Protein AF-A0A9E4C4T4-F1 (afdb_monomer)

Foldseek 3Di:
DVVVVVVVVVVVVVVVVVVVVVVVVVVVVVVVVVVVCVVPPQPPQPQDPDFADQQAWEWEQAQVGIATDRGLPDGPGHDDVPRLVVVLLVCLVVLPYAYEYHYPYDDPVVSSVSLVVSCVNQQAHPVRDGRDRGYHYHYD

Secondary structure (DSSP, 8-state):
-HHHHHHHHHHHHHHHHHHHHHHHHHHHHHHHHHHHHHHHS---------PPPTTSEEEEEETTEEEEESSSSS-SEEPPTTHHHHHHHHHTT-TT--EEEEESSS-HHHHHHHHHHHHHHHT--TTSS-----EEEEE-

Radius of gyration: 26.35 Å; Cα contacts (8 Å, |Δi|>4): 176; chains: 1; bounding box: 67×35×73 Å

Sequence (140 aa):
MRSRFLQRAATQAEEHDVSKELFLGIMMLMLTLGIMILNVAQPVWRVHHHDPRSADLVLIYTAKGPGLSSDGKSVERLLRPGEFERLTTGLIAQPDRNLHLFLRGGSRDYMVRHAAYADSLLSTAPTGKKVRPAVFVHMW

Nearest PDB structures (foldseek):
  7vsk-assembly1_A  TM=2.792E-01  e=2.297E+00  Escherichia coli BL21(DE3)
  7vtd-assembly2_C  TM=3.089E-01  e=3.868E+00  Escherichia coli

Structure (mmCIF, N/CA/C/O backbone):
data_AF-A0A9E4C4T4-F1
#
_entry.id   AF-A0A9E4C4T4-F1
#
loop_
_atom_site.group_PDB
_atom_site.id
_atom_site.type_symbol
_atom_site.label_atom_id
_atom_site.label_alt_id
_atom_site.label_comp_id
_atom_site.label_asym_id
_atom_site.label_entity_id
_atom_site.label_seq_id
_atom_site.pdbx_PDB_ins_code
_atom_site.Cartn_x
_atom_site.Cartn_y
_atom_site.Cartn_z
_atom_site.occupancy
_atom_site.B_iso_or_equiv
_atom_site.auth_seq_id
_atom_site.auth_comp_id
_atom_site.auth_asym_id
_atom_site.auth_atom_id
_atom_site.pdbx_PDB_model_num
ATOM 1 N N . MET A 1 1 ? 49.656 8.240 -54.969 1.00 53.69 1 MET A N 1
ATOM 2 C CA . MET A 1 1 ? 48.670 7.259 -54.447 1.00 53.69 1 MET A CA 1
ATOM 3 C C . MET A 1 1 ? 48.636 7.173 -52.916 1.00 53.69 1 MET A C 1
ATOM 5 O O . MET A 1 1 ? 47.552 7.031 -52.368 1.00 53.69 1 MET A O 1
ATOM 9 N N . ARG A 1 2 ? 49.777 7.317 -52.220 1.00 55.84 2 ARG A N 1
ATOM 10 C CA . ARG A 1 2 ? 49.898 7.199 -50.750 1.00 55.84 2 ARG A CA 1
ATOM 11 C C . ARG A 1 2 ? 49.154 8.282 -49.938 1.00 55.84 2 ARG A C 1
ATOM 13 O O . ARG A 1 2 ? 48.653 7.980 -48.865 1.00 55.84 2 ARG A O 1
ATOM 20 N N . SER A 1 3 ? 49.006 9.504 -50.465 1.00 63.94 3 SER A N 1
ATOM 21 C CA . SER A 1 3 ? 48.318 10.610 -49.767 1.00 63.94 3 SER A CA 1
ATOM 22 C C . SER A 1 3 ? 46.795 10.446 -49.680 1.00 63.94 3 SER A C 1
ATOM 24 O O . SER A 1 3 ? 46.214 10.718 -48.638 1.00 63.94 3 SER A O 1
ATOM 26 N N . ARG A 1 4 ? 46.140 9.932 -50.734 1.00 61.56 4 ARG A N 1
ATOM 27 C CA . ARG A 1 4 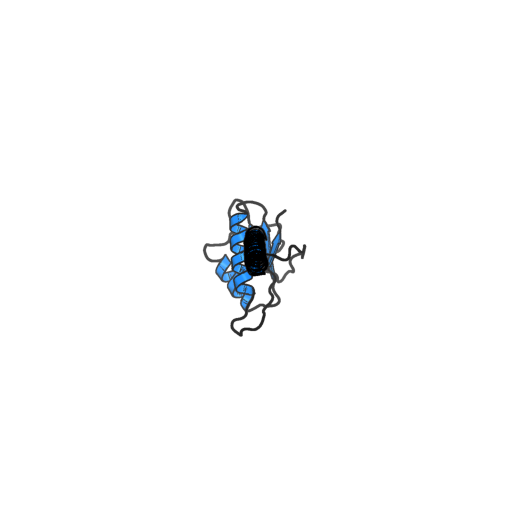? 44.677 9.723 -50.747 1.00 61.56 4 ARG A CA 1
ATOM 28 C C . ARG A 1 4 ? 44.219 8.610 -49.799 1.00 61.56 4 ARG A C 1
ATOM 30 O O . ARG A 1 4 ? 43.128 8.696 -49.251 1.00 61.56 4 ARG A O 1
ATOM 37 N N . PHE A 1 5 ? 45.042 7.577 -49.606 1.00 63.25 5 PHE A N 1
ATOM 38 C CA . PHE A 1 5 ? 44.753 6.495 -48.658 1.00 63.25 5 PHE A CA 1
ATOM 39 C C . PHE A 1 5 ? 44.848 6.965 -47.204 1.00 63.25 5 PHE A C 1
ATOM 41 O O . PHE A 1 5 ? 43.968 6.649 -46.412 1.00 63.25 5 PHE A O 1
ATOM 48 N N . LEU A 1 6 ? 45.869 7.763 -46.873 1.00 65.19 6 LEU A N 1
ATOM 49 C CA . LEU A 1 6 ? 46.024 8.341 -45.534 1.00 65.19 6 LEU A CA 1
ATOM 50 C C . LEU A 1 6 ? 44.897 9.325 -45.202 1.00 65.19 6 LEU A C 1
ATOM 52 O O . LEU A 1 6 ? 44.392 9.320 -44.087 1.00 65.19 6 LEU A O 1
ATOM 56 N N . GLN A 1 7 ? 44.455 10.110 -46.186 1.00 67.50 7 GLN A N 1
ATOM 57 C CA . GLN A 1 7 ? 43.346 11.042 -46.007 1.00 67.50 7 GLN A CA 1
ATOM 58 C C . GLN A 1 7 ? 42.019 10.307 -45.766 1.00 67.50 7 GLN A C 1
ATOM 60 O O . GLN A 1 7 ? 41.313 10.644 -44.828 1.00 67.50 7 GLN A O 1
ATOM 65 N N . ARG A 1 8 ? 41.727 9.240 -46.528 1.00 66.50 8 ARG A N 1
ATOM 66 C CA . ARG A 1 8 ? 40.549 8.386 -46.284 1.00 66.50 8 ARG A CA 1
ATOM 67 C C . ARG A 1 8 ? 40.564 7.724 -44.908 1.00 66.50 8 ARG A C 1
ATOM 69 O O . ARG A 1 8 ? 39.528 7.690 -44.260 1.00 66.50 8 ARG A O 1
ATOM 76 N N . ALA A 1 9 ? 41.714 7.214 -44.469 1.00 63.50 9 ALA A N 1
ATOM 77 C CA . ALA A 1 9 ? 41.837 6.587 -43.156 1.00 63.50 9 ALA A CA 1
ATOM 78 C C . ALA A 1 9 ? 41.599 7.588 -42.011 1.00 63.50 9 ALA A C 1
ATOM 80 O O . ALA A 1 9 ? 40.961 7.235 -41.025 1.00 63.50 9 ALA A O 1
ATOM 81 N N . ALA A 1 10 ? 42.059 8.836 -42.162 1.00 64.44 10 ALA A N 1
ATOM 82 C CA . ALA A 1 10 ? 41.817 9.897 -41.187 1.00 64.44 10 ALA A CA 1
ATOM 83 C C . ALA A 1 10 ? 40.329 10.282 -41.112 1.00 64.44 10 ALA A C 1
ATOM 85 O O . ALA A 1 10 ? 39.767 10.296 -40.024 1.00 64.44 10 ALA A O 1
ATOM 86 N N . THR A 1 11 ? 39.669 10.496 -42.257 1.00 65.69 11 THR A N 1
ATOM 87 C CA . THR A 1 11 ? 38.235 10.840 -42.294 1.00 65.69 11 THR A CA 1
ATOM 88 C C . THR A 1 11 ? 37.362 9.715 -41.732 1.00 65.69 11 THR A C 1
ATOM 90 O O . THR A 1 11 ? 36.410 9.967 -41.006 1.00 65.69 11 THR A O 1
ATOM 93 N N . GLN A 1 12 ? 37.716 8.459 -42.014 1.00 62.19 12 GLN A N 1
ATOM 94 C CA . GLN A 1 12 ? 36.975 7.295 -41.529 1.00 62.19 12 GLN A CA 1
ATOM 95 C C . GLN A 1 12 ? 37.172 7.053 -40.020 1.00 62.19 12 GLN A C 1
ATOM 97 O O . GLN A 1 12 ? 36.266 6.557 -39.355 1.00 62.19 12 GLN A O 1
ATOM 102 N N . ALA A 1 13 ? 38.338 7.407 -39.467 1.00 63.41 13 ALA A N 1
ATOM 103 C CA . ALA A 1 13 ? 38.569 7.388 -38.023 1.00 63.41 13 ALA A CA 1
ATOM 104 C C . ALA A 1 13 ? 37.753 8.480 -37.311 1.00 63.41 13 ALA A C 1
ATOM 106 O O . ALA A 1 13 ? 37.113 8.200 -36.301 1.00 63.41 13 ALA A O 1
ATOM 107 N N . GLU A 1 14 ? 37.711 9.684 -37.885 1.00 66.50 14 GLU A N 1
ATOM 108 C CA . GLU A 1 14 ? 36.957 10.827 -37.361 1.00 66.50 14 GLU A CA 1
ATOM 109 C C . GLU A 1 14 ? 35.438 10.562 -37.372 1.00 66.50 14 GLU A C 1
ATOM 111 O O . GLU A 1 14 ? 34.771 10.737 -36.355 1.00 66.50 14 GLU A O 1
ATOM 116 N N . GLU A 1 15 ? 34.891 10.014 -38.465 1.00 67.25 15 GLU A N 1
ATOM 117 C CA . GLU A 1 15 ? 33.483 9.582 -38.533 1.00 67.25 15 GLU A CA 1
ATOM 118 C C . GLU A 1 15 ? 33.142 8.490 -37.504 1.00 67.25 15 GLU A C 1
ATOM 120 O O . GLU A 1 15 ? 32.044 8.477 -36.932 1.00 67.25 15 GLU A O 1
ATOM 125 N N . HIS A 1 16 ? 34.069 7.561 -37.253 1.00 68.62 16 HIS A N 1
ATOM 126 C CA . HIS A 1 16 ? 33.854 6.478 -36.297 1.00 68.62 16 HIS A CA 1
ATOM 127 C C . HIS A 1 16 ? 33.866 6.982 -34.849 1.00 68.62 16 HIS A C 1
ATOM 129 O O . HIS A 1 16 ? 33.073 6.500 -34.040 1.00 68.62 16 HIS A O 1
ATOM 135 N N . ASP A 1 17 ? 34.707 7.962 -34.519 1.00 70.19 17 ASP A N 1
ATOM 136 C CA . ASP A 1 17 ? 34.734 8.562 -33.184 1.00 70.19 17 ASP A CA 1
ATOM 137 C C . ASP A 1 17 ? 33.503 9.449 -32.932 1.00 70.19 17 ASP A C 1
ATOM 139 O O . ASP A 1 17 ? 32.861 9.290 -31.892 1.00 70.19 17 ASP A O 1
ATOM 143 N N . VAL A 1 18 ? 33.051 10.231 -33.922 1.00 73.56 18 VAL A N 1
ATOM 144 C CA . VAL A 1 18 ? 31.7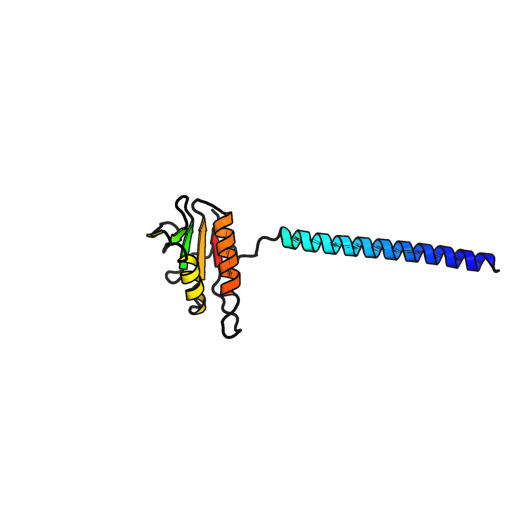73 10.972 -33.842 1.00 73.56 18 VAL A CA 1
ATOM 145 C C . VAL A 1 18 ? 30.589 10.021 -33.623 1.00 73.56 18 VAL A C 1
ATOM 147 O O . VAL A 1 18 ? 29.708 10.283 -32.802 1.00 73.56 18 VAL A O 1
ATOM 150 N N . SER A 1 19 ? 30.574 8.879 -34.317 1.00 79.00 19 SER A N 1
ATOM 151 C CA . SER A 1 19 ? 29.514 7.875 -34.160 1.00 79.00 19 SER A CA 1
ATOM 152 C C . SER A 1 19 ? 29.502 7.252 -32.759 1.00 79.00 19 SER A C 1
ATOM 154 O O . SER A 1 19 ? 28.425 7.033 -32.202 1.00 79.00 19 SER A O 1
ATOM 156 N N . LYS A 1 20 ? 30.672 6.991 -32.158 1.00 82.56 20 LYS A N 1
ATOM 157 C CA . LYS A 1 20 ? 30.779 6.464 -30.784 1.00 82.56 20 LYS A CA 1
ATOM 158 C C . LYS A 1 20 ? 30.333 7.483 -29.743 1.00 82.56 20 LYS A C 1
ATOM 160 O O . LYS A 1 20 ? 29.625 7.109 -28.811 1.00 82.56 20 LYS A O 1
ATOM 165 N N . GLU A 1 21 ? 30.722 8.747 -29.898 1.00 86.69 21 GLU A N 1
ATOM 166 C CA . GLU A 1 21 ? 30.316 9.824 -28.990 1.00 86.69 21 GLU A CA 1
ATOM 167 C C . GLU A 1 21 ? 28.803 10.047 -29.030 1.00 86.69 21 GLU A C 1
ATOM 169 O O . GLU A 1 21 ? 28.163 10.146 -27.981 1.00 86.69 21 GLU A O 1
ATOM 174 N N . LEU A 1 22 ? 28.203 10.020 -30.225 1.00 85.75 22 LEU A N 1
ATOM 175 C CA . LEU A 1 22 ? 26.753 10.103 -30.382 1.00 85.75 22 LEU A CA 1
ATOM 176 C C . LEU A 1 22 ? 26.044 8.905 -29.732 1.00 85.75 22 LEU A C 1
ATOM 178 O O . LEU A 1 22 ? 25.049 9.084 -29.027 1.00 85.75 22 LEU A O 1
ATOM 182 N N . PHE A 1 23 ? 26.563 7.689 -29.924 1.00 88.62 23 PHE A N 1
ATOM 183 C CA . PHE A 1 23 ? 25.981 6.481 -29.335 1.00 88.62 23 PHE A CA 1
ATOM 184 C C . PHE A 1 23 ? 26.064 6.498 -27.805 1.00 88.62 23 PHE A C 1
ATOM 186 O O . PHE A 1 23 ? 25.082 6.195 -27.127 1.00 88.62 23 PHE A O 1
ATOM 193 N N . LEU A 1 24 ? 27.207 6.917 -27.254 1.00 89.81 24 LEU A N 1
ATOM 194 C CA . LEU A 1 24 ? 27.393 7.087 -25.816 1.00 89.81 24 LEU A CA 1
ATOM 195 C C . LEU A 1 24 ? 26.448 8.160 -25.260 1.00 89.81 24 LEU A C 1
ATOM 197 O O . LEU A 1 24 ? 25.808 7.932 -24.235 1.00 89.81 24 LEU A O 1
ATOM 201 N N . GLY A 1 25 ? 26.299 9.288 -25.960 1.00 90.31 25 GLY A N 1
ATOM 202 C CA . GLY A 1 25 ? 25.367 10.352 -25.593 1.00 90.31 25 GLY A CA 1
ATOM 203 C C . GLY A 1 25 ? 23.916 9.870 -25.537 1.00 90.31 25 GLY A C 1
ATOM 204 O O . GLY A 1 25 ? 23.215 10.144 -24.562 1.00 90.31 25 GLY A O 1
ATOM 205 N N . ILE A 1 26 ? 23.479 9.084 -26.528 1.00 93.44 26 ILE A N 1
ATOM 206 C CA . ILE A 1 26 ? 22.141 8.471 -26.550 1.00 93.44 26 ILE A CA 1
ATOM 207 C C . ILE A 1 26 ? 21.985 7.462 -25.406 1.00 93.44 26 ILE A C 1
ATOM 209 O O . ILE A 1 26 ? 20.978 7.498 -24.699 1.00 93.44 26 ILE A O 1
ATOM 213 N N . MET A 1 27 ? 22.977 6.596 -25.175 1.00 92.88 27 MET A N 1
ATOM 214 C CA . MET A 1 27 ? 22.947 5.632 -24.069 1.00 92.88 27 MET A CA 1
ATOM 215 C C . MET A 1 27 ? 22.840 6.324 -22.709 1.00 92.88 27 MET A C 1
ATOM 217 O O . MET A 1 27 ? 22.033 5.912 -21.875 1.00 92.88 27 MET A O 1
ATOM 221 N N . MET A 1 28 ? 23.613 7.392 -22.494 1.00 94.75 28 MET A N 1
ATOM 222 C CA . MET A 1 28 ? 23.528 8.195 -21.279 1.00 94.75 28 MET A CA 1
ATOM 223 C C . MET A 1 28 ? 22.138 8.811 -21.145 1.00 94.75 28 MET A C 1
ATOM 225 O O . MET A 1 28 ? 21.510 8.620 -20.113 1.00 94.75 28 MET A O 1
ATOM 229 N N . LEU A 1 29 ? 21.606 9.450 -22.192 1.00 94.06 29 LEU A N 1
ATOM 230 C CA . LEU A 1 29 ? 20.254 10.023 -22.195 1.00 94.06 29 LEU A CA 1
ATOM 231 C C . LEU A 1 29 ? 19.171 8.998 -21.838 1.00 94.06 29 LEU A C 1
ATOM 233 O O . LEU A 1 29 ? 18.311 9.290 -21.008 1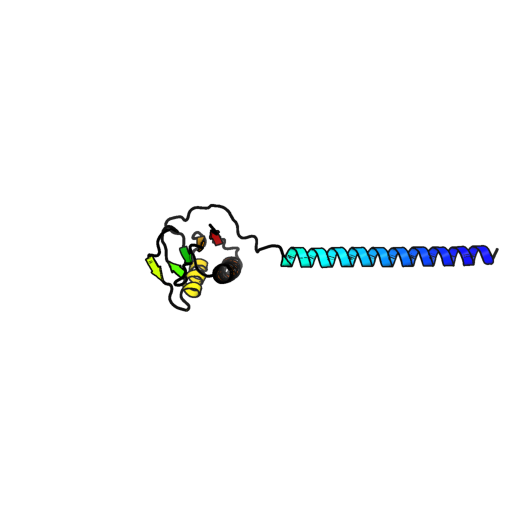.00 94.06 29 LEU A O 1
ATOM 237 N N . MET A 1 30 ? 19.220 7.796 -22.420 1.00 93.75 30 MET A N 1
ATOM 238 C CA . MET A 1 30 ? 18.265 6.727 -22.111 1.00 93.75 30 MET A CA 1
ATOM 239 C C . MET A 1 30 ? 18.387 6.251 -20.661 1.00 93.75 30 MET A C 1
ATOM 241 O O . MET A 1 30 ? 17.366 6.022 -20.012 1.00 93.75 30 MET A O 1
ATOM 245 N N . LEU A 1 31 ? 19.609 6.140 -20.131 1.00 91.88 31 LEU A N 1
ATOM 246 C CA . LEU A 1 31 ? 19.838 5.767 -18.736 1.00 91.88 31 LEU A CA 1
ATOM 247 C C . LEU A 1 31 ? 19.294 6.834 -17.776 1.00 91.88 31 LEU A C 1
ATOM 249 O O . LEU A 1 31 ? 18.565 6.499 -16.842 1.00 91.88 31 LEU A O 1
ATOM 253 N N . THR A 1 32 ? 19.591 8.114 -18.019 1.00 88.44 32 THR A N 1
ATOM 254 C CA . THR A 1 32 ? 19.096 9.217 -17.183 1.00 88.44 32 THR A CA 1
ATOM 255 C C . THR A 1 32 ? 17.577 9.313 -17.244 1.00 88.44 32 THR A C 1
ATOM 257 O O . THR A 1 32 ? 16.937 9.498 -16.211 1.00 88.44 32 THR A O 1
ATOM 260 N N . LEU A 1 33 ? 16.985 9.129 -18.430 1.00 90.00 33 LEU A N 1
ATOM 261 C CA . LEU A 1 33 ? 15.535 9.095 -18.604 1.00 90.00 33 LEU A CA 1
ATOM 262 C C . LEU A 1 33 ? 14.912 7.916 -17.848 1.00 90.00 33 LEU A C 1
ATOM 264 O O . LEU A 1 33 ? 13.910 8.100 -17.165 1.00 90.00 33 LEU A O 1
ATOM 268 N N . GLY A 1 34 ? 15.521 6.730 -17.907 1.00 85.38 34 GLY A N 1
ATOM 269 C CA . GLY A 1 34 ? 15.073 5.558 -17.154 1.00 85.38 34 GLY A CA 1
ATOM 270 C C . GLY A 1 34 ? 15.083 5.801 -15.645 1.00 85.38 34 GLY A C 1
ATOM 271 O O . GLY A 1 34 ? 14.080 5.561 -14.979 1.00 85.38 34 GLY A O 1
ATOM 272 N N . ILE A 1 35 ? 16.173 6.352 -15.105 1.00 83.44 35 ILE A N 1
ATOM 273 C CA . ILE A 1 35 ? 16.279 6.692 -13.677 1.00 83.44 35 ILE A CA 1
ATOM 274 C C . ILE A 1 35 ? 15.274 7.787 -13.298 1.00 83.44 35 ILE A C 1
ATOM 276 O O . ILE A 1 35 ? 14.632 7.696 -12.254 1.00 83.44 35 ILE A O 1
ATOM 280 N N . MET A 1 36 ? 15.091 8.805 -14.144 1.00 78.44 36 MET A N 1
ATOM 281 C CA . MET A 1 36 ? 14.109 9.866 -13.916 1.00 78.44 36 MET A CA 1
ATOM 282 C C . MET A 1 36 ? 12.683 9.309 -13.891 1.00 78.44 36 MET A C 1
ATOM 284 O O . MET A 1 36 ? 11.924 9.640 -12.985 1.00 78.44 36 MET A O 1
ATOM 288 N N . ILE A 1 37 ? 12.332 8.426 -14.830 1.00 78.56 37 ILE A N 1
ATOM 289 C CA . ILE A 1 37 ? 11.037 7.739 -14.843 1.00 78.56 37 ILE A CA 1
ATOM 290 C C . ILE A 1 37 ? 10.878 6.899 -13.580 1.00 78.56 37 ILE A C 1
ATOM 292 O O . ILE A 1 37 ? 9.834 6.986 -12.956 1.00 78.56 37 ILE A O 1
ATOM 296 N N . LEU A 1 38 ? 11.888 6.139 -13.155 1.00 73.12 38 LEU A N 1
ATOM 297 C CA . LEU A 1 38 ? 11.807 5.331 -11.932 1.00 73.12 38 LEU A CA 1
ATOM 298 C C . LEU A 1 38 ? 11.683 6.182 -10.656 1.00 73.12 38 LEU A C 1
ATOM 300 O O . LEU A 1 38 ? 11.002 5.770 -9.723 1.00 73.12 38 LEU A O 1
ATOM 304 N N . ASN A 1 39 ? 12.296 7.368 -10.619 1.00 64.19 39 ASN A N 1
ATOM 305 C CA . ASN A 1 39 ? 12.191 8.300 -9.492 1.00 64.19 39 ASN A CA 1
ATOM 306 C C . ASN A 1 39 ? 10.860 9.071 -9.467 1.00 64.19 39 ASN A C 1
ATOM 308 O O . ASN A 1 39 ? 10.389 9.440 -8.393 1.00 64.19 39 ASN A O 1
ATOM 312 N N . VAL A 1 40 ? 10.269 9.354 -10.633 1.00 62.91 40 VAL A N 1
ATOM 313 C CA . VAL A 1 40 ? 9.014 10.120 -10.763 1.00 62.91 40 VAL A CA 1
ATOM 314 C C . VAL A 1 40 ? 7.787 9.213 -10.783 1.00 62.91 40 VAL A C 1
ATOM 316 O O . VAL A 1 40 ? 6.715 9.626 -10.335 1.00 62.91 40 VAL A O 1
ATOM 319 N N . ALA A 1 41 ? 7.919 7.987 -11.289 1.00 55.16 41 ALA A N 1
ATOM 320 C CA . ALA A 1 41 ? 6.859 6.998 -11.275 1.00 55.16 41 ALA A CA 1
ATOM 321 C C . ALA A 1 41 ? 6.522 6.698 -9.819 1.00 55.16 41 ALA A C 1
ATOM 323 O O . ALA A 1 41 ? 7.228 5.970 -9.122 1.00 55.16 41 ALA A O 1
ATOM 324 N N . GLN A 1 42 ? 5.419 7.281 -9.350 1.00 50.19 42 GLN A N 1
ATOM 325 C CA . GLN A 1 42 ? 4.813 6.835 -8.110 1.00 50.19 42 GLN A CA 1
ATOM 326 C C . GLN A 1 42 ? 4.583 5.324 -8.237 1.00 50.19 42 GLN A C 1
ATOM 328 O O . GLN A 1 42 ? 4.235 4.868 -9.335 1.00 50.19 42 GLN A O 1
ATOM 333 N N . PRO A 1 43 ? 4.795 4.537 -7.165 1.00 53.00 43 PRO A N 1
ATOM 334 C CA . PRO A 1 43 ? 4.450 3.123 -7.190 1.00 53.00 43 PRO A CA 1
ATOM 335 C C . PRO A 1 43 ? 3.040 2.998 -7.764 1.00 53.00 43 PRO A C 1
ATOM 337 O O . PRO A 1 43 ? 2.131 3.707 -7.325 1.00 53.00 43 PRO A O 1
ATOM 340 N N . VAL A 1 44 ? 2.888 2.176 -8.809 1.00 51.25 44 VAL A N 1
ATOM 341 C CA . VAL A 1 44 ? 1.618 1.986 -9.521 1.00 51.25 44 VAL A CA 1
ATOM 342 C C . VAL A 1 44 ? 0.693 1.183 -8.612 1.00 51.25 44 VAL A C 1
ATOM 344 O O . VAL A 1 44 ? 0.395 0.014 -8.848 1.00 51.25 44 VAL A O 1
ATOM 347 N N . TRP A 1 45 ? 0.254 1.798 -7.519 1.00 53.66 45 TRP A N 1
ATOM 348 C CA . TRP A 1 45 ? -0.896 1.323 -6.788 1.00 53.66 45 TRP A CA 1
ATOM 349 C C . TRP A 1 45 ? -2.062 1.421 -7.743 1.00 53.66 45 TRP A C 1
ATOM 351 O O . TRP A 1 45 ? -2.203 2.391 -8.494 1.00 53.66 45 TRP A O 1
ATOM 361 N N . ARG A 1 46 ? -2.892 0.386 -7.753 1.00 53.97 46 ARG A N 1
ATOM 362 C CA . ARG A 1 46 ? -4.120 0.418 -8.526 1.00 53.97 46 ARG A CA 1
ATOM 363 C C . ARG A 1 46 ? -4.995 1.509 -7.921 1.00 53.97 46 ARG A C 1
ATOM 365 O O . ARG A 1 46 ? -5.736 1.249 -6.979 1.00 53.97 46 ARG A O 1
ATOM 372 N N . VAL A 1 47 ? -4.918 2.722 -8.467 1.00 51.28 47 VAL A N 1
ATOM 373 C CA . VAL A 1 47 ? -5.868 3.813 -8.216 1.00 51.28 47 VAL A CA 1
ATOM 374 C C . VAL A 1 47 ? -7.162 3.467 -8.955 1.00 51.28 47 VAL A C 1
ATOM 376 O O . VAL A 1 47 ? -7.631 4.168 -9.844 1.00 51.28 47 VAL A O 1
ATOM 379 N N . HIS A 1 48 ? -7.718 2.301 -8.646 1.00 50.78 48 HIS A N 1
ATOM 380 C CA . HIS A 1 48 ? -9.083 1.969 -8.987 1.00 50.78 48 HIS A CA 1
ATOM 381 C C . HIS A 1 48 ? -9.921 2.363 -7.783 1.00 50.78 48 HIS A C 1
ATOM 383 O O . HIS A 1 48 ? -9.589 2.021 -6.648 1.00 50.78 48 HIS A O 1
ATOM 389 N N . HIS A 1 49 ? -11.001 3.093 -8.042 1.00 55.47 49 HIS A N 1
ATOM 390 C CA . HIS A 1 49 ? -12.045 3.371 -7.065 1.00 55.47 49 HIS A CA 1
ATOM 391 C C . HIS A 1 49 ? -12.798 2.060 -6.798 1.00 55.47 49 HIS A C 1
ATOM 393 O O . HIS A 1 49 ? -13.899 1.847 -7.292 1.00 55.47 49 HIS A O 1
ATOM 399 N N . HIS A 1 50 ? -12.141 1.114 -6.130 1.00 66.44 50 HIS A N 1
ATOM 400 C CA . HIS A 1 50 ? -12.788 -0.081 -5.623 1.00 66.44 50 HIS A CA 1
ATOM 401 C C . HIS A 1 50 ? -13.288 0.262 -4.226 1.00 66.44 50 HIS A C 1
ATOM 403 O O . HIS A 1 50 ? -12.488 0.552 -3.329 1.00 66.44 50 HIS A O 1
ATOM 409 N N . ASP A 1 51 ? -14.604 0.252 -4.051 1.00 78.19 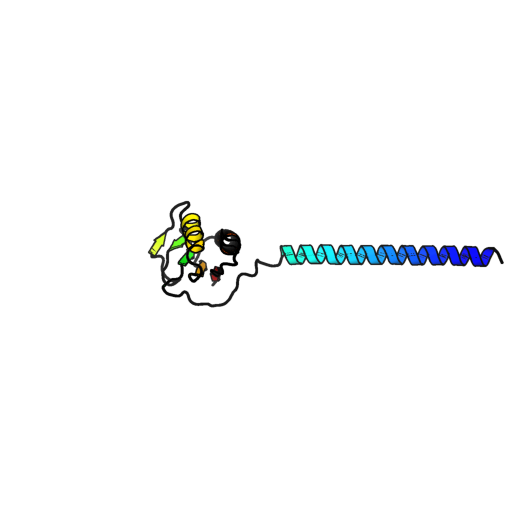51 ASP A N 1
ATOM 410 C CA . ASP A 1 51 ? -15.197 0.401 -2.730 1.00 78.19 51 ASP A CA 1
ATOM 411 C C . ASP A 1 51 ? -14.819 -0.810 -1.864 1.00 78.19 51 ASP A C 1
ATOM 413 O O . ASP A 1 51 ? -14.776 -1.939 -2.369 1.00 78.19 51 ASP A O 1
ATOM 417 N N . PRO A 1 52 ? -14.487 -0.607 -0.581 1.00 82.75 52 PRO A N 1
ATOM 418 C CA . PRO A 1 52 ? -14.137 -1.709 0.302 1.00 82.75 52 PRO A CA 1
ATOM 419 C C . PRO A 1 52 ? -15.318 -2.671 0.460 1.00 82.75 52 PRO A C 1
ATOM 421 O O . PRO A 1 52 ? -16.462 -2.257 0.654 1.00 82.75 52 PRO A O 1
ATOM 424 N N . ARG A 1 53 ? -15.044 -3.975 0.393 1.00 85.62 53 ARG A N 1
ATOM 425 C CA . ARG A 1 53 ? -16.011 -5.014 0.768 1.00 85.62 53 ARG A CA 1
ATOM 426 C C . ARG A 1 53 ? -16.023 -5.168 2.285 1.00 85.62 53 ARG A C 1
ATOM 428 O O . ARG A 1 53 ? -15.044 -4.859 2.952 1.00 85.62 53 ARG A O 1
ATOM 435 N N . SER A 1 54 ? -17.091 -5.743 2.836 1.00 82.19 54 SER A N 1
ATOM 436 C CA . SER A 1 54 ? -17.228 -5.967 4.287 1.00 82.19 54 SER A CA 1
ATOM 437 C C . SER A 1 54 ? -16.106 -6.812 4.904 1.00 82.19 54 SER A C 1
ATOM 439 O O . SER A 1 54 ? -15.838 -6.705 6.097 1.00 82.19 54 SER A O 1
ATOM 441 N N . ALA A 1 55 ? -15.453 -7.657 4.105 1.00 85.38 55 ALA A N 1
ATOM 442 C CA . ALA A 1 55 ? -14.316 -8.453 4.540 1.00 85.38 55 ALA A CA 1
ATOM 443 C C . ALA A 1 55 ? -12.976 -7.712 4.405 1.00 85.38 55 ALA A C 1
ATOM 445 O O . ALA A 1 55 ? -11.996 -8.162 4.986 1.00 85.38 55 ALA A O 1
ATOM 446 N N . ASP A 1 56 ? -12.876 -6.611 3.665 1.00 90.19 56 ASP A N 1
ATOM 447 C CA . ASP A 1 56 ? -11.593 -5.945 3.428 1.00 90.19 56 ASP A CA 1
ATOM 448 C C . ASP A 1 56 ? -11.070 -5.256 4.697 1.00 90.19 56 ASP A C 1
ATOM 450 O O . ASP A 1 56 ? -11.818 -4.902 5.609 1.00 90.19 56 ASP A O 1
ATOM 454 N N . LEU A 1 57 ? -9.750 -5.101 4.791 1.00 92.75 57 LEU A N 1
ATOM 455 C CA . LEU A 1 57 ? -9.145 -4.307 5.852 1.00 92.75 57 LEU A CA 1
ATOM 456 C C . LEU A 1 57 ? -9.141 -2.844 5.416 1.00 92.75 57 LEU A C 1
ATOM 458 O O . LEU A 1 57 ? -8.484 -2.494 4.436 1.00 92.75 57 LEU A O 1
ATOM 462 N N . VAL A 1 58 ? -9.831 -1.984 6.163 1.00 94.56 58 VAL A N 1
ATOM 463 C CA . VAL A 1 58 ? -9.899 -0.552 5.860 1.00 94.56 58 VAL A CA 1
ATOM 464 C C . VAL A 1 58 ? -9.215 0.251 6.957 1.00 94.56 58 VAL A C 1
ATOM 466 O O . VAL A 1 58 ? -9.536 0.136 8.141 1.00 94.56 58 VAL A O 1
ATOM 469 N N . LEU A 1 59 ? -8.256 1.081 6.556 1.00 95.06 59 LEU A N 1
ATOM 470 C CA . LEU A 1 59 ? -7.547 2.002 7.433 1.00 95.06 59 LEU A CA 1
ATOM 471 C C . LEU A 1 59 ? -7.784 3.440 6.975 1.00 95.06 59 LEU A C 1
ATOM 473 O O . LEU A 1 59 ? -7.673 3.749 5.789 1.00 95.06 59 LEU A O 1
ATOM 477 N N . ILE A 1 60 ? -8.059 4.331 7.924 1.00 94.69 60 ILE A N 1
ATOM 478 C CA . ILE A 1 60 ? -8.199 5.769 7.686 1.00 94.69 60 ILE A CA 1
ATOM 479 C C . ILE A 1 60 ? -7.058 6.505 8.383 1.00 94.69 60 ILE A C 1
ATOM 481 O O . ILE A 1 60 ? -6.834 6.340 9.580 1.00 94.69 60 ILE A O 1
ATOM 485 N N . TYR A 1 61 ? -6.373 7.371 7.646 1.00 94.12 61 TYR A N 1
ATOM 486 C CA . TYR A 1 61 ? -5.388 8.309 8.165 1.00 94.12 61 TYR A CA 1
ATOM 487 C C . TYR A 1 61 ? -6.083 9.623 8.491 1.00 94.12 61 TYR A C 1
ATOM 489 O O . TYR A 1 61 ? -6.770 10.207 7.651 1.00 94.12 61 TYR A O 1
ATOM 497 N N . THR A 1 62 ? -5.911 10.068 9.733 1.00 93.25 62 THR A N 1
ATOM 498 C CA . THR A 1 62 ? -6.454 11.328 10.244 1.00 93.25 62 THR A CA 1
ATOM 499 C C . THR A 1 62 ? -5.345 12.175 10.861 1.00 93.25 62 THR A C 1
ATOM 501 O O . THR A 1 62 ? -4.230 11.701 11.080 1.00 93.25 62 THR A O 1
ATOM 504 N N . ALA A 1 63 ? -5.660 13.420 11.230 1.00 91.69 63 ALA A N 1
ATOM 505 C CA . ALA A 1 63 ? -4.732 14.288 11.959 1.00 91.69 63 ALA A CA 1
ATOM 506 C C . ALA A 1 63 ? -4.270 13.706 13.313 1.00 91.69 63 ALA A C 1
ATOM 508 O O . ALA A 1 63 ? -3.195 14.054 13.787 1.00 91.69 63 ALA A O 1
ATOM 509 N N . LYS A 1 64 ? -5.057 12.808 13.927 1.00 91.69 64 LYS A N 1
ATOM 510 C CA . LYS A 1 64 ? -4.707 12.134 15.191 1.00 91.69 64 LYS A CA 1
ATOM 511 C C . LYS A 1 64 ? -3.849 10.878 14.988 1.00 91.69 64 LYS A C 1
ATOM 513 O O . LYS A 1 64 ? -3.384 10.305 15.967 1.00 91.69 64 LYS A O 1
ATOM 518 N N . GLY A 1 65 ? -3.665 10.443 13.742 1.00 91.44 65 GLY A N 1
ATOM 519 C CA . GLY A 1 65 ? -2.986 9.201 13.385 1.00 91.44 65 GLY A CA 1
ATOM 520 C C . GLY A 1 65 ? -3.882 8.225 12.612 1.00 91.44 65 GLY A C 1
ATOM 521 O O . GLY A 1 65 ? -5.035 8.549 12.293 1.00 91.44 65 GLY A O 1
ATOM 522 N N . PRO A 1 66 ? -3.345 7.043 12.269 1.00 94.62 66 PRO A N 1
ATOM 523 C CA . PRO A 1 66 ? -4.078 6.013 11.550 1.00 94.62 66 PRO A CA 1
ATOM 524 C C . PRO A 1 66 ? -5.067 5.286 12.467 1.00 94.62 66 PRO A C 1
ATOM 526 O O . PRO A 1 66 ? -4.798 5.048 13.645 1.00 94.62 66 PRO A O 1
ATOM 529 N N . GLY A 1 67 ? -6.211 4.903 11.915 1.00 95.44 67 GLY A N 1
ATOM 530 C CA . GLY A 1 67 ? -7.256 4.165 12.610 1.00 95.44 67 GLY A CA 1
ATOM 531 C C . GLY A 1 67 ? -7.895 3.102 11.732 1.00 95.44 67 GLY A C 1
ATOM 532 O O . GLY A 1 67 ? -7.798 3.145 10.507 1.00 95.44 67 GLY A O 1
ATOM 533 N N . LEU A 1 68 ? -8.539 2.142 12.384 1.00 95.25 68 LEU A N 1
ATOM 534 C CA . LEU A 1 68 ? -9.361 1.129 11.747 1.00 95.25 68 LEU A CA 1
ATOM 535 C C . LEU A 1 68 ? -10.726 1.717 11.378 1.00 95.25 68 LEU A C 1
ATOM 537 O O . LEU A 1 68 ? -11.266 2.571 12.090 1.00 95.25 68 LEU A O 1
ATOM 541 N N . SER A 1 69 ? -11.268 1.238 10.269 1.00 93.06 69 SER A N 1
ATOM 542 C CA . SER A 1 69 ? -12.588 1.584 9.767 1.00 93.06 69 SER A CA 1
ATOM 543 C C . SER A 1 69 ? -13.218 0.356 9.115 1.00 93.06 69 SER A C 1
ATOM 545 O O . SER A 1 69 ? -12.509 -0.566 8.713 1.00 93.06 69 SER A O 1
ATOM 547 N N . SER A 1 70 ? -14.538 0.358 8.985 1.00 90.12 70 SER A N 1
ATOM 548 C CA . SER A 1 70 ? -15.291 -0.592 8.161 1.00 90.12 70 SER A CA 1
ATOM 549 C C . SER A 1 70 ? -15.720 -0.000 6.817 1.00 90.12 70 SER A C 1
ATOM 551 O O . SER A 1 70 ? -16.022 -0.752 5.894 1.00 90.12 70 SER A O 1
ATOM 553 N N . ASP A 1 71 ? -15.736 1.331 6.679 1.00 86.69 71 ASP A N 1
ATOM 554 C CA . ASP A 1 71 ? -16.387 2.026 5.561 1.00 86.69 71 ASP A CA 1
ATOM 555 C C . ASP A 1 71 ? -15.526 3.097 4.868 1.00 86.69 71 ASP A C 1
ATOM 557 O O . ASP A 1 71 ? -15.941 3.671 3.859 1.00 86.69 71 ASP A O 1
ATOM 561 N N . GLY A 1 72 ? -14.338 3.410 5.394 1.00 85.31 72 GLY A N 1
ATOM 562 C CA . GLY A 1 72 ? -13.468 4.460 4.848 1.00 85.31 72 GLY A CA 1
ATOM 563 C C . GLY A 1 72 ? -13.972 5.891 5.103 1.00 85.31 72 GLY A C 1
ATOM 564 O O . GLY A 1 72 ? -13.431 6.859 4.548 1.00 85.31 72 GLY A O 1
ATOM 565 N N . LYS A 1 73 ? -14.999 6.052 5.948 1.00 86.75 73 LYS A N 1
ATOM 566 C CA . LYS A 1 73 ? -15.590 7.343 6.334 1.00 86.75 73 LYS A CA 1
ATOM 567 C C . LYS A 1 73 ? -15.425 7.625 7.822 1.00 86.75 73 LYS A C 1
ATOM 569 O O . LYS A 1 73 ? -15.086 8.750 8.182 1.00 86.75 73 LYS A O 1
ATOM 574 N N . SER A 1 74 ? -15.642 6.626 8.672 1.00 89.38 74 SER A N 1
ATOM 575 C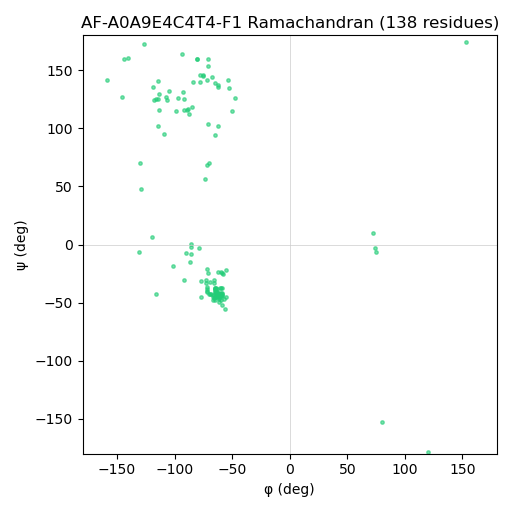 CA . SER A 1 74 ? -15.601 6.771 10.127 1.00 89.38 74 SER A CA 1
ATOM 576 C C . SER A 1 74 ? -14.447 5.985 10.747 1.00 89.38 74 SER A C 1
ATOM 578 O O . SER A 1 74 ? -14.108 4.885 10.308 1.00 89.38 74 SER A O 1
ATOM 580 N N . VAL A 1 75 ? -13.808 6.574 11.761 1.00 93.06 75 VAL A N 1
ATOM 581 C CA . VAL A 1 75 ? -12.776 5.892 12.550 1.00 93.06 75 VAL A CA 1
ATOM 582 C C . VAL A 1 75 ? -13.459 5.166 13.696 1.00 93.06 75 VAL A C 1
ATOM 584 O O . VAL A 1 75 ? -14.022 5.806 14.581 1.00 93.06 75 VAL A O 1
ATOM 587 N N . GLU A 1 76 ? -13.356 3.843 13.708 1.00 93.44 76 GLU A N 1
ATOM 588 C CA . GLU A 1 76 ? -13.839 3.022 14.820 1.00 93.44 76 GLU A CA 1
ATOM 589 C C . GLU A 1 76 ? -12.868 3.097 15.998 1.00 93.44 76 GLU A C 1
ATOM 591 O O . GLU A 1 76 ? -13.261 3.261 17.152 1.00 93.44 76 GLU A O 1
ATOM 596 N N . ARG A 1 77 ? -11.567 2.985 15.703 1.00 94.94 77 ARG A N 1
ATOM 597 C CA . ARG A 1 77 ? -10.509 3.002 16.714 1.00 94.94 77 ARG A CA 1
ATOM 598 C C . ARG A 1 77 ? -9.164 3.385 16.110 1.00 94.94 77 ARG A C 1
ATOM 600 O O . ARG A 1 77 ? -8.809 2.908 15.039 1.00 94.94 77 ARG A O 1
ATOM 607 N N . LEU A 1 78 ? -8.369 4.170 16.835 1.00 95.88 78 LEU A N 1
ATOM 608 C CA . LEU A 1 78 ? -6.977 4.440 16.462 1.00 95.88 78 LEU A CA 1
ATOM 609 C C . LEU A 1 78 ? -6.103 3.182 16.577 1.00 95.88 78 LEU A C 1
ATOM 611 O O . LEU A 1 78 ? -6.277 2.360 17.485 1.00 95.88 78 LEU A O 1
ATOM 615 N N . LEU A 1 79 ? -5.147 3.050 15.660 1.00 95.06 79 LEU A N 1
ATOM 616 C CA . LEU A 1 79 ? -4.156 1.985 15.701 1.00 95.06 79 LEU A CA 1
ATOM 617 C C . LEU A 1 79 ? -3.155 2.233 16.828 1.00 95.06 79 LEU A C 1
ATOM 619 O O . LEU A 1 79 ? -2.726 3.360 17.079 1.00 95.06 79 LEU A O 1
ATOM 623 N N . ARG A 1 80 ? -2.759 1.150 17.494 1.00 94.38 80 ARG A N 1
ATOM 624 C CA . ARG A 1 80 ? -1.630 1.153 18.428 1.00 94.38 80 ARG A CA 1
ATOM 625 C C . ARG A 1 80 ? -0.305 1.049 17.658 1.00 94.38 80 ARG A C 1
ATOM 627 O O . ARG A 1 80 ? -0.298 0.562 16.526 1.00 94.38 80 ARG A O 1
ATOM 634 N N . PRO A 1 81 ? 0.830 1.446 18.259 1.00 91.25 81 PRO A N 1
ATOM 635 C CA . PRO A 1 81 ? 2.144 1.196 17.668 1.00 91.25 81 PRO A CA 1
ATOM 636 C C . PRO A 1 81 ? 2.330 -0.289 17.310 1.00 91.25 81 PRO A C 1
ATOM 638 O O . PRO A 1 81 ? 1.959 -1.158 18.101 1.00 91.25 81 PRO A O 1
ATOM 641 N N . GLY A 1 82 ? 2.860 -0.584 16.119 1.00 91.50 82 GLY A N 1
ATOM 642 C CA . GLY A 1 82 ? 3.066 -1.954 15.622 1.00 91.50 82 GLY A CA 1
ATOM 643 C C . GLY A 1 82 ? 1.796 -2.681 15.150 1.00 91.50 82 GLY A C 1
ATOM 644 O O . GLY A 1 82 ? 1.855 -3.807 14.652 1.00 91.50 82 GLY A O 1
ATOM 645 N N . GLU A 1 83 ? 0.613 -2.086 15.343 1.00 94.50 83 GLU A N 1
ATOM 646 C CA . GLU A 1 83 ? -0.647 -2.736 14.993 1.00 94.50 83 GLU A CA 1
ATOM 647 C C . GLU A 1 83 ? -0.869 -2.787 13.483 1.00 94.50 83 GLU A C 1
ATOM 649 O O . GLU A 1 83 ? -1.435 -3.763 12.991 1.00 94.50 83 GLU A O 1
ATOM 654 N N . PHE A 1 84 ? -0.395 -1.771 12.760 1.00 94.00 84 PHE A N 1
ATOM 655 C CA . PHE A 1 84 ? -0.433 -1.742 11.305 1.00 94.00 84 PHE A CA 1
ATOM 656 C C . PHE A 1 84 ? 0.263 -2.979 10.727 1.00 94.00 84 PHE A C 1
ATOM 658 O O . PHE A 1 84 ? -0.375 -3.767 10.035 1.00 94.00 84 PHE A O 1
ATOM 665 N N . GLU A 1 85 ? 1.519 -3.201 11.111 1.00 92.75 85 GLU A N 1
ATOM 666 C CA . GLU A 1 85 ? 2.374 -4.290 10.646 1.00 92.75 85 GLU A CA 1
ATOM 667 C C . GLU A 1 85 ? 1.746 -5.653 10.942 1.00 92.75 85 GLU A C 1
ATOM 669 O O . GLU A 1 85 ? 1.702 -6.531 10.073 1.00 92.75 85 GLU A O 1
ATOM 674 N N . ARG A 1 86 ? 1.191 -5.815 12.151 1.00 92.25 86 ARG A N 1
ATOM 675 C CA . ARG A 1 86 ? 0.480 -7.031 12.563 1.00 92.25 86 ARG A CA 1
ATOM 676 C C . ARG A 1 86 ? -0.742 -7.303 11.684 1.00 92.25 86 ARG A C 1
ATOM 678 O O . ARG A 1 86 ? -0.937 -8.439 11.254 1.00 92.25 86 ARG A O 1
ATOM 685 N N . LEU A 1 87 ? -1.560 -6.282 11.421 1.00 92.44 87 LEU A N 1
ATOM 686 C CA . LEU A 1 87 ? -2.758 -6.411 10.589 1.00 92.44 87 LEU A CA 1
ATOM 687 C C . LEU A 1 87 ? -2.394 -6.741 9.136 1.00 92.44 87 LEU A C 1
ATOM 689 O O . LEU A 1 87 ? -2.958 -7.677 8.570 1.00 92.44 87 LEU A O 1
ATOM 693 N N . THR A 1 88 ? -1.414 -6.044 8.553 1.00 89.69 88 THR A N 1
ATOM 694 C CA . THR A 1 88 ? -0.944 -6.317 7.186 1.00 89.69 88 THR A CA 1
ATOM 695 C C . THR A 1 88 ? -0.292 -7.687 7.045 1.00 89.69 88 THR A C 1
ATOM 697 O O . THR A 1 88 ? -0.527 -8.367 6.054 1.00 89.69 88 THR A O 1
ATOM 700 N N . THR A 1 89 ? 0.460 -8.152 8.044 1.00 88.75 89 THR A N 1
ATOM 701 C CA . THR A 1 89 ? 1.032 -9.511 8.027 1.00 88.75 89 THR A CA 1
ATOM 702 C C . THR A 1 89 ? -0.068 -10.571 8.078 1.00 88.75 89 THR A C 1
ATOM 704 O O . THR A 1 89 ? 0.005 -11.581 7.382 1.00 88.75 89 THR A O 1
ATOM 707 N N . GLY A 1 90 ? -1.140 -10.321 8.837 1.00 87.25 90 GLY A N 1
ATOM 708 C CA . GLY A 1 90 ? -2.307 -11.203 8.887 1.00 87.25 90 GLY A CA 1
ATOM 709 C C . GLY A 1 90 ? -3.047 -11.349 7.550 1.00 87.25 90 GLY A C 1
ATOM 710 O O . GLY A 1 90 ? -3.707 -12.370 7.338 1.00 87.25 90 GLY A O 1
ATOM 711 N N . LEU A 1 91 ? -2.921 -10.378 6.636 1.00 87.94 91 LEU A N 1
ATOM 712 C CA . LEU A 1 91 ? -3.516 -10.453 5.295 1.00 87.94 91 LEU A CA 1
ATOM 713 C C . LEU A 1 91 ? -2.809 -11.462 4.380 1.00 87.94 91 LEU A C 1
ATOM 715 O O . LEU A 1 91 ? -3.431 -11.962 3.448 1.00 87.94 91 LEU A O 1
ATOM 719 N N . ILE A 1 92 ? -1.557 -11.839 4.662 1.00 83.56 92 ILE A N 1
ATOM 720 C CA . ILE A 1 92 ? -0.824 -12.844 3.869 1.00 83.56 92 ILE A CA 1
ATOM 721 C C . ILE A 1 92 ? -1.570 -14.186 3.853 1.00 83.56 92 ILE A C 1
ATOM 723 O O . ILE A 1 92 ? -1.616 -14.871 2.833 1.00 83.56 92 ILE A O 1
ATOM 727 N N . ALA A 1 93 ? -2.184 -14.551 4.981 1.00 83.50 93 ALA A N 1
ATOM 728 C CA . ALA A 1 93 ? -2.973 -15.773 5.119 1.00 83.50 93 ALA A CA 1
ATOM 729 C C . ALA A 1 93 ? -4.393 -15.655 4.528 1.00 83.50 93 ALA A C 1
ATOM 731 O O . ALA A 1 93 ? -5.146 -16.625 4.559 1.00 83.50 93 ALA A O 1
ATOM 732 N N . GLN A 1 94 ? -4.783 -14.479 4.027 1.00 84.94 94 GLN A N 1
ATOM 733 C CA . GLN A 1 94 ? -6.146 -14.154 3.600 1.00 84.94 94 GLN A CA 1
ATOM 734 C C . GLN A 1 94 ? -6.122 -13.529 2.192 1.00 84.94 94 GLN A C 1
ATOM 736 O O . GLN A 1 94 ? -6.373 -12.333 2.046 1.00 84.94 94 GLN A O 1
ATOM 741 N N . PRO A 1 95 ? -5.816 -14.325 1.147 1.00 77.75 95 PRO A N 1
ATOM 742 C CA . PRO A 1 95 ? -5.542 -13.839 -0.211 1.00 77.75 95 PRO A CA 1
ATOM 743 C C . PRO A 1 95 ? -6.697 -13.066 -0.862 1.00 77.75 95 PRO A C 1
ATOM 745 O O . PRO A 1 95 ? -6.448 -12.268 -1.762 1.00 77.75 95 PRO A O 1
ATOM 748 N N . ASP A 1 96 ? -7.931 -13.306 -0.414 1.00 82.88 96 ASP A N 1
ATOM 749 C CA . ASP A 1 96 ? -9.149 -12.699 -0.959 1.00 82.88 96 ASP A CA 1
ATOM 750 C C . ASP A 1 96 ? -9.531 -11.375 -0.280 1.00 82.88 96 ASP A C 1
ATOM 752 O O . ASP A 1 96 ? -10.470 -10.708 -0.718 1.00 82.88 96 ASP A O 1
ATOM 756 N N . ARG A 1 97 ? -8.831 -10.994 0.797 1.00 87.12 97 ARG A N 1
ATOM 757 C CA . ARG A 1 97 ? -9.071 -9.744 1.525 1.00 87.12 97 ARG A CA 1
ATOM 758 C C . ARG A 1 97 ? -8.103 -8.675 1.054 1.00 87.12 97 ARG A C 1
ATOM 760 O O . ARG A 1 97 ? -6.892 -8.866 1.116 1.00 87.12 97 ARG A O 1
ATOM 767 N N . ASN A 1 98 ? -8.632 -7.532 0.644 1.00 89.25 98 ASN A N 1
ATOM 768 C CA . ASN A 1 98 ? -7.833 -6.399 0.200 1.00 89.25 98 ASN A CA 1
ATOM 769 C C . ASN A 1 98 ? -7.555 -5.425 1.346 1.00 89.25 98 ASN A C 1
ATOM 771 O O . ASN A 1 98 ? -8.212 -5.441 2.389 1.00 89.25 98 ASN A O 1
ATOM 775 N N . LEU A 1 99 ? -6.575 -4.553 1.128 1.00 91.38 99 LEU A N 1
ATOM 776 C CA . LEU A 1 99 ? -6.253 -3.440 2.009 1.00 91.38 99 LEU A CA 1
ATOM 777 C C . LEU A 1 99 ? -6.684 -2.131 1.353 1.00 91.38 99 LEU A C 1
ATOM 779 O O . LEU A 1 99 ? -6.260 -1.827 0.242 1.00 91.38 99 LEU A O 1
ATOM 783 N N . HIS A 1 100 ? -7.462 -1.325 2.066 1.00 93.12 100 HIS A N 1
ATOM 784 C CA . HIS A 1 100 ? -7.852 0.014 1.641 1.00 93.12 100 HIS A CA 1
ATOM 785 C C . HIS A 1 100 ? -7.282 1.046 2.613 1.00 93.12 100 HIS A C 1
ATOM 787 O O . HIS A 1 100 ? -7.519 0.974 3.818 1.00 93.12 100 HIS A O 1
ATOM 793 N N . LEU A 1 101 ? -6.540 2.017 2.088 1.00 93.31 101 LEU A N 1
ATOM 794 C CA . LEU A 1 101 ? -5.949 3.118 2.842 1.00 93.31 101 LEU A CA 1
ATOM 795 C C . LEU A 1 101 ? -6.611 4.427 2.407 1.00 93.31 101 LEU A C 1
ATOM 797 O O . LEU A 1 101 ? -6.472 4.834 1.257 1.00 93.31 101 LEU A O 1
ATOM 801 N N . PHE A 1 102 ? -7.323 5.083 3.318 1.00 92.81 102 PHE A N 1
ATOM 802 C CA . PHE A 1 102 ? -8.001 6.354 3.072 1.00 92.81 102 PHE A CA 1
ATOM 803 C C . PHE A 1 102 ? -7.266 7.502 3.749 1.00 92.81 102 PHE A C 1
ATOM 805 O O . PHE A 1 102 ? -7.092 7.500 4.967 1.00 92.81 102 PHE A O 1
ATOM 812 N N 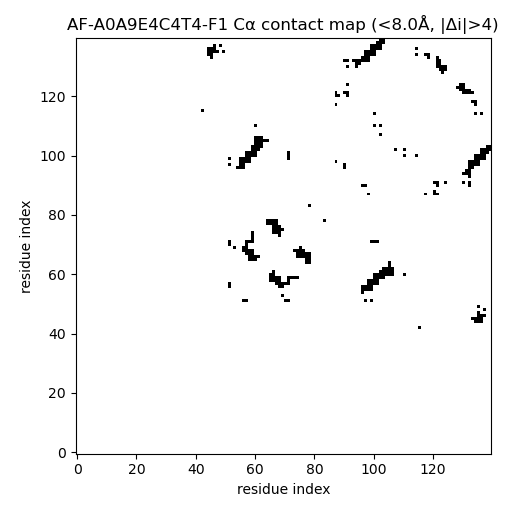. LEU A 1 103 ? -6.891 8.523 2.984 1.00 92.50 103 LEU A N 1
ATOM 813 C CA . LEU A 1 103 ? -6.399 9.779 3.533 1.00 92.50 103 LEU A CA 1
ATOM 814 C C . LEU A 1 103 ? -7.591 10.699 3.812 1.00 92.50 103 LEU A C 1
ATOM 816 O O . LEU A 1 103 ? -8.259 11.145 2.888 1.00 92.50 103 LEU A O 1
ATOM 820 N N . ARG A 1 104 ? -7.867 10.979 5.088 1.00 90.00 104 ARG A N 1
ATOM 821 C CA . ARG A 1 104 ? -8.882 11.958 5.533 1.00 90.00 104 ARG A CA 1
ATOM 822 C C . ARG A 1 104 ? -8.271 13.090 6.369 1.00 90.00 104 ARG A C 1
ATOM 824 O O . ARG A 1 104 ? -8.983 13.898 6.957 1.00 90.00 104 ARG A O 1
ATOM 831 N N . GLY A 1 105 ? -6.946 13.122 6.459 1.00 88.06 105 GLY A N 1
ATOM 832 C CA . GLY A 1 105 ? -6.154 14.084 7.214 1.00 88.06 105 GLY A CA 1
ATOM 833 C C . GLY A 1 105 ? -4.817 13.479 7.642 1.00 88.06 105 GLY A C 1
ATOM 834 O O . GLY A 1 105 ? -4.574 12.286 7.471 1.00 88.06 105 GLY A O 1
ATOM 835 N N . GLY A 1 106 ? -3.945 14.294 8.233 1.00 87.50 106 GLY A N 1
ATOM 836 C CA . GLY A 1 106 ? -2.615 13.846 8.654 1.00 87.50 106 GLY A CA 1
ATOM 837 C C . GLY A 1 106 ? -1.606 13.791 7.501 1.00 87.50 106 GLY A C 1
ATOM 838 O O . GLY A 1 106 ? -1.696 14.561 6.549 1.00 87.50 106 GLY A O 1
ATOM 839 N N . SER A 1 107 ? -0.604 12.914 7.612 1.00 88.25 107 SER A N 1
ATOM 840 C CA . SER A 1 107 ? 0.538 12.882 6.687 1.00 88.25 107 SER A CA 1
ATOM 841 C C . SER A 1 107 ? 0.316 11.927 5.512 1.00 88.25 107 SER A C 1
ATOM 843 O O . SER A 1 107 ? 0.265 10.706 5.689 1.00 88.25 107 SER A O 1
ATOM 845 N N . ARG A 1 108 ? 0.263 12.489 4.296 1.00 89.62 108 ARG A N 1
ATOM 846 C CA . ARG A 1 108 ? 0.269 11.722 3.040 1.00 89.62 108 ARG A CA 1
ATOM 847 C C . ARG A 1 108 ? 1.503 10.827 2.948 1.00 89.62 108 ARG A C 1
ATOM 849 O O . ARG A 1 108 ? 1.362 9.647 2.650 1.00 89.62 108 ARG A O 1
ATOM 856 N N . ASP A 1 109 ? 2.683 11.363 3.247 1.00 89.62 109 ASP A N 1
ATOM 857 C CA . ASP A 1 109 ? 3.946 10.619 3.168 1.00 89.62 109 ASP A CA 1
ATOM 858 C C . ASP A 1 109 ? 3.946 9.399 4.085 1.00 89.62 109 ASP A C 1
ATOM 860 O O . ASP A 1 109 ? 4.450 8.335 3.724 1.00 89.62 109 ASP A O 1
ATOM 864 N N . TYR A 1 110 ? 3.342 9.528 5.265 1.00 90.06 110 TYR A N 1
ATOM 865 C CA . TYR A 1 110 ? 3.227 8.415 6.194 1.00 90.06 110 TYR A CA 1
ATOM 866 C C . TYR A 1 110 ? 2.321 7.303 5.645 1.00 90.06 110 TYR A C 1
ATOM 868 O O . TYR A 1 110 ? 2.714 6.136 5.648 1.00 90.06 110 TYR A O 1
ATOM 876 N N . MET A 1 111 ? 1.160 7.656 5.082 1.00 91.62 111 MET A N 1
ATOM 877 C CA . MET A 1 111 ? 0.285 6.689 4.408 1.00 91.62 111 MET A CA 1
ATOM 878 C C . MET A 1 111 ? 0.976 6.027 3.209 1.00 91.62 111 MET A C 1
ATOM 880 O O . MET A 1 111 ? 0.870 4.817 3.033 1.00 91.62 111 MET A O 1
ATOM 884 N N . VAL A 1 112 ? 1.703 6.803 2.403 1.00 89.75 112 VAL A N 1
ATOM 885 C CA . VAL A 1 112 ? 2.463 6.324 1.237 1.00 89.75 112 VAL A CA 1
ATOM 886 C C . VAL A 1 112 ? 3.501 5.279 1.653 1.00 89.75 112 VAL A C 1
ATOM 888 O O . VAL A 1 112 ? 3.625 4.244 1.000 1.00 89.75 112 VAL A O 1
ATOM 891 N N . ARG A 1 113 ? 4.211 5.495 2.769 1.00 90.88 113 ARG A N 1
ATOM 892 C CA . ARG A 1 113 ? 5.167 4.514 3.314 1.00 90.88 113 ARG A CA 1
ATOM 893 C C . ARG A 1 113 ? 4.483 3.220 3.742 1.00 90.88 113 ARG A C 1
ATOM 895 O O . ARG A 1 113 ? 4.977 2.142 3.428 1.00 90.88 113 ARG A O 1
ATOM 902 N N . HIS A 1 114 ? 3.340 3.316 4.416 1.00 92.44 114 HIS A N 1
ATOM 903 C CA . HIS A 1 114 ? 2.543 2.146 4.786 1.00 92.44 114 HIS A CA 1
ATOM 904 C C . HIS A 1 114 ? 2.006 1.396 3.560 1.00 92.44 114 HIS A C 1
ATOM 906 O O . HIS A 1 114 ? 2.052 0.169 3.528 1.00 92.44 114 HIS A O 1
ATOM 912 N N . ALA A 1 115 ? 1.559 2.110 2.527 1.00 90.75 115 ALA A N 1
ATOM 913 C CA . ALA A 1 115 ? 1.127 1.511 1.269 1.00 90.75 115 ALA A CA 1
ATOM 914 C C . ALA A 1 115 ? 2.271 0.749 0.583 1.00 90.75 115 ALA A C 1
ATOM 916 O O . ALA A 1 115 ? 2.088 -0.400 0.195 1.00 90.75 115 ALA A O 1
ATOM 917 N N . ALA A 1 116 ? 3.462 1.351 0.494 1.00 87.88 116 ALA A N 1
ATOM 918 C CA . ALA A 1 116 ? 4.645 0.704 -0.076 1.00 87.88 116 ALA A CA 1
ATOM 919 C C . ALA A 1 116 ? 5.071 -0.539 0.724 1.00 87.88 116 ALA A C 1
ATOM 921 O O . ALA A 1 116 ? 5.357 -1.584 0.141 1.00 87.88 116 ALA A O 1
ATOM 922 N N . TYR A 1 117 ? 5.060 -0.449 2.058 1.00 88.81 117 TYR A N 1
ATOM 923 C CA . TYR A 1 117 ? 5.324 -1.590 2.933 1.00 88.81 117 TYR A CA 1
ATOM 924 C C . TYR A 1 117 ? 4.331 -2.733 2.687 1.00 88.81 117 TYR A C 1
ATOM 926 O O . TYR A 1 117 ? 4.744 -3.861 2.419 1.00 88.81 117 TYR A O 1
ATOM 934 N N . ALA A 1 118 ? 3.029 -2.441 2.718 1.00 89.38 118 ALA A N 1
ATOM 935 C CA . ALA A 1 118 ? 1.993 -3.444 2.497 1.00 89.38 118 ALA A CA 1
ATOM 936 C C . ALA A 1 118 ? 2.082 -4.068 1.098 1.00 89.38 118 ALA A C 1
ATOM 938 O O . ALA A 1 118 ? 1.973 -5.282 0.976 1.00 89.38 118 ALA A O 1
ATOM 939 N N . ASP A 1 119 ? 2.327 -3.271 0.058 1.00 85.62 119 ASP A N 1
ATOM 940 C CA . ASP A 1 119 ? 2.460 -3.766 -1.316 1.00 85.62 119 ASP A CA 1
ATOM 941 C C . ASP A 1 119 ? 3.646 -4.734 -1.449 1.00 85.62 119 ASP A C 1
ATOM 943 O O . ASP A 1 119 ? 3.499 -5.836 -1.980 1.00 85.62 119 ASP A O 1
ATOM 947 N N . SER A 1 120 ? 4.798 -4.388 -0.859 1.00 83.25 120 SER A N 1
ATOM 948 C CA . SER A 1 120 ? 5.959 -5.285 -0.830 1.00 83.25 120 SER A CA 1
ATOM 949 C C . SER A 1 120 ? 5.658 -6.610 -0.120 1.00 83.25 120 SER A C 1
ATOM 951 O O . SER A 1 120 ? 6.011 -7.673 -0.631 1.00 83.25 120 SER A O 1
ATOM 953 N N . LEU A 1 121 ? 4.939 -6.563 1.005 1.00 82.75 121 LEU A N 1
ATOM 954 C CA . LEU A 1 121 ? 4.611 -7.732 1.818 1.00 82.75 121 LEU A CA 1
ATOM 955 C C . LEU A 1 121 ? 3.568 -8.639 1.152 1.00 82.75 121 LEU A C 1
ATOM 957 O O . LEU A 1 121 ? 3.684 -9.861 1.189 1.00 82.75 121 LEU A O 1
ATOM 961 N N . LEU A 1 122 ? 2.546 -8.046 0.536 1.00 78.69 122 LEU A N 1
ATOM 962 C CA . LEU A 1 122 ? 1.403 -8.759 -0.041 1.00 78.69 122 LEU A CA 1
ATOM 963 C C . LEU A 1 122 ? 1.660 -9.237 -1.477 1.00 78.69 122 LEU A C 1
ATOM 965 O O . LEU A 1 122 ? 0.820 -9.922 -2.057 1.00 78.69 122 LEU A O 1
ATOM 969 N N . SER A 1 123 ? 2.834 -8.932 -2.037 1.00 68.25 123 SER A N 1
ATOM 970 C CA . SER A 1 123 ? 3.248 -9.360 -3.375 1.00 68.25 123 SER A CA 1
ATOM 971 C C . SER A 1 123 ? 3.556 -10.863 -3.489 1.00 68.25 123 SER A C 1
ATOM 973 O O . SER A 1 123 ? 3.462 -11.423 -4.588 1.00 68.25 123 SER A O 1
ATOM 975 N N . THR A 1 124 ? 3.915 -11.529 -2.379 1.00 60.41 124 THR A N 1
ATOM 976 C CA . THR A 1 124 ? 4.475 -12.893 -2.393 1.00 60.41 124 THR A CA 1
ATOM 977 C C . THR A 1 124 ? 4.031 -13.708 -1.168 1.00 60.41 124 THR A C 1
ATOM 979 O O . THR A 1 124 ? 4.230 -13.275 -0.037 1.00 60.41 124 THR A O 1
ATOM 982 N N . ALA A 1 125 ? 3.456 -14.908 -1.355 1.00 60.41 125 ALA A N 1
ATOM 983 C CA . ALA A 1 125 ? 3.226 -15.827 -0.227 1.00 60.41 125 ALA A CA 1
ATOM 984 C C . ALA A 1 125 ? 4.543 -16.425 0.292 1.00 60.41 125 ALA A C 1
ATOM 986 O O . ALA A 1 125 ? 5.472 -16.622 -0.492 1.00 60.41 125 ALA A O 1
ATOM 987 N N . PRO A 1 126 ? 4.556 -16.933 1.541 1.00 56.78 126 PRO A N 1
ATOM 988 C CA . PRO A 1 126 ? 5.621 -17.803 2.051 1.00 56.78 126 PRO A CA 1
ATOM 989 C C . PRO A 1 126 ? 5.877 -19.054 1.189 1.00 56.78 126 PRO A C 1
ATOM 991 O O . PRO A 1 126 ? 6.955 -19.631 1.229 1.00 56.78 126 PRO A O 1
ATOM 994 N N . THR A 1 127 ? 4.891 -19.475 0.389 1.00 65.12 127 THR A N 1
ATOM 995 C CA . THR A 1 127 ? 4.975 -20.609 -0.548 1.00 65.12 127 THR A CA 1
ATOM 996 C C . THR A 1 127 ? 5.557 -20.240 -1.919 1.00 65.12 127 THR A C 1
ATOM 998 O O . THR A 1 127 ? 5.601 -21.089 -2.807 1.00 65.12 127 THR A O 1
ATOM 1001 N N . GLY 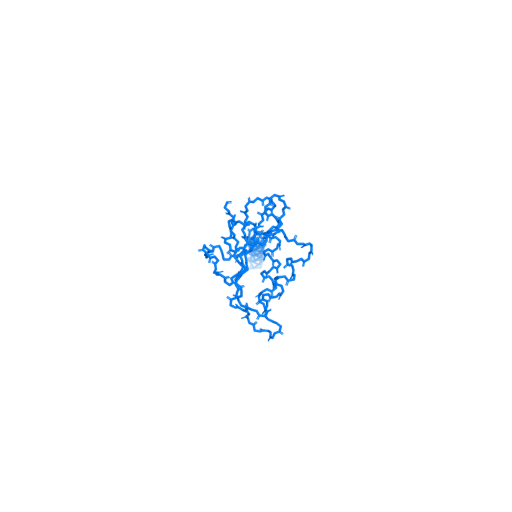A 1 128 ? 5.934 -18.975 -2.142 1.00 59.19 128 GLY A N 1
ATOM 1002 C CA . GLY A 1 128 ? 6.398 -18.460 -3.437 1.00 59.19 128 GLY A CA 1
ATOM 1003 C C . GLY A 1 128 ? 5.288 -18.263 -4.479 1.00 59.19 128 GLY A C 1
ATOM 1004 O O . GLY A 1 128 ? 5.546 -17.765 -5.574 1.00 59.19 128 GLY A O 1
ATOM 1005 N N . LYS A 1 129 ? 4.034 -18.616 -4.163 1.00 58.09 129 LYS A N 1
ATOM 1006 C CA . LYS A 1 129 ? 2.885 -18.325 -5.030 1.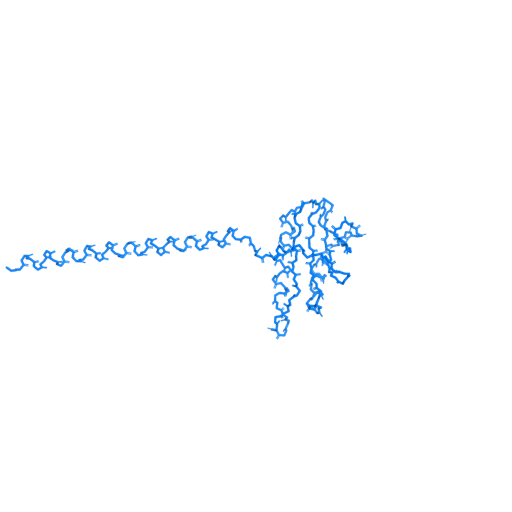00 58.09 129 LYS A CA 1
ATOM 1007 C C . LYS A 1 129 ? 2.503 -16.848 -4.934 1.00 58.09 129 LYS A C 1
ATOM 1009 O O . LYS A 1 129 ? 2.586 -16.231 -3.875 1.00 58.09 129 LYS A O 1
ATOM 1014 N N . LYS A 1 130 ? 2.039 -16.280 -6.048 1.00 55.47 130 LYS A N 1
ATOM 1015 C CA . LYS A 1 130 ? 1.551 -14.899 -6.091 1.00 55.47 130 LYS A CA 1
ATOM 1016 C C . LYS A 1 130 ? 0.212 -14.804 -5.356 1.00 55.47 130 LYS A C 1
ATOM 1018 O O . LYS A 1 130 ? -0.814 -15.211 -5.894 1.00 55.47 130 LYS A O 1
ATOM 1023 N N . VAL A 1 131 ? 0.240 -14.272 -4.141 1.00 59.75 131 VAL A N 1
ATOM 1024 C CA . VAL A 1 131 ? -0.949 -13.856 -3.384 1.00 59.75 131 VAL A CA 1
ATOM 1025 C C . VAL A 1 131 ? -1.284 -12.448 -3.865 1.00 59.75 131 VAL A C 1
ATOM 1027 O O . VAL A 1 131 ? -0.377 -11.696 -4.214 1.00 59.75 131 VAL A O 1
ATOM 1030 N N . ARG A 1 132 ? -2.565 -12.114 -4.043 1.00 67.75 132 ARG A N 1
ATOM 1031 C CA . ARG A 1 132 ? -2.953 -10.800 -4.580 1.00 67.75 132 ARG A CA 1
ATOM 1032 C C . ARG A 1 132 ? -4.010 -10.049 -3.751 1.00 67.75 132 ARG A C 1
ATOM 1034 O O . ARG A 1 132 ? -4.916 -9.500 -4.377 1.00 67.75 132 ARG A O 1
ATOM 1041 N N . PRO A 1 133 ? -3.895 -9.932 -2.412 1.00 75.25 133 PRO A N 1
ATOM 1042 C CA . PRO A 1 133 ? -4.483 -8.812 -1.698 1.00 75.25 133 PRO A CA 1
ATOM 1043 C C . PRO A 1 133 ? -4.055 -7.532 -2.406 1.00 75.25 133 PRO A C 1
ATOM 1045 O O . PRO A 1 133 ? -2.865 -7.227 -2.508 1.00 75.25 133 PRO A O 1
ATOM 1048 N N . ALA A 1 134 ? -5.009 -6.820 -2.984 1.00 82.19 134 ALA A N 1
ATOM 1049 C CA . ALA A 1 134 ? -4.726 -5.535 -3.583 1.00 82.19 134 ALA A CA 1
ATOM 1050 C C . ALA A 1 134 ? -4.604 -4.486 -2.474 1.00 82.19 134 ALA A C 1
ATOM 1052 O O . ALA A 1 134 ? -5.372 -4.485 -1.512 1.00 82.19 134 ALA A O 1
ATOM 1053 N N . VAL A 1 135 ? -3.638 -3.583 -2.632 1.00 87.81 135 VAL A N 1
ATOM 1054 C CA . VAL A 1 135 ? -3.530 -2.374 -1.819 1.00 87.81 135 VAL A CA 1
ATOM 1055 C C . VAL A 1 135 ? -4.139 -1.225 -2.615 1.00 87.81 135 VAL A C 1
ATOM 1057 O O . VAL A 1 135 ? -3.635 -0.856 -3.677 1.00 87.81 135 VAL A O 1
ATOM 1060 N N . PHE A 1 136 ? -5.239 -0.675 -2.109 1.00 88.31 136 PHE A N 1
ATOM 1061 C CA . PHE A 1 136 ? -5.928 0.478 -2.676 1.00 88.31 136 PHE A CA 1
ATOM 1062 C C . PHE A 1 136 ? -5.642 1.716 -1.835 1.00 88.31 136 PHE A C 1
ATOM 1064 O O . PHE A 1 136 ? -5.780 1.691 -0.611 1.00 88.31 136 PHE A O 1
ATOM 1071 N N . VAL A 1 137 ? -5.275 2.813 -2.494 1.00 88.81 137 VAL A N 1
ATOM 1072 C CA . VAL A 1 137 ? -4.979 4.091 -1.841 1.00 88.81 137 VAL A CA 1
ATOM 1073 C C . VAL A 1 137 ? -5.968 5.142 -2.326 1.00 88.81 137 VAL A C 1
ATOM 1075 O O . VAL A 1 137 ? -6.085 5.394 -3.522 1.00 88.81 137 VAL A O 1
ATOM 1078 N N . HIS A 1 138 ? -6.659 5.766 -1.379 1.00 88.31 138 HIS A N 1
ATOM 1079 C CA . HIS A 1 138 ? -7.715 6.744 -1.607 1.00 88.31 138 HIS A CA 1
ATOM 1080 C C . HIS A 1 138 ? -7.246 8.098 -1.071 1.00 88.31 138 HIS A C 1
ATOM 1082 O O . HIS A 1 138 ? -7.235 8.328 0.138 1.00 88.31 138 HIS A O 1
ATOM 1088 N N . MET A 1 139 ? -6.818 8.978 -1.977 1.00 79.81 139 MET A N 1
ATOM 1089 C CA . MET A 1 139 ? -6.374 10.345 -1.685 1.00 79.81 139 MET A CA 1
ATOM 1090 C C . MET A 1 139 ? -7.438 11.302 -2.221 1.00 79.81 139 MET A C 1
ATOM 1092 O O . MET A 1 139 ? -7.443 11.580 -3.417 1.00 79.81 139 MET A O 1
ATOM 1096 N N . TRP A 1 140 ? -8.359 11.732 -1.361 1.00 67.19 140 TRP A N 1
ATOM 1097 C CA . TRP A 1 140 ? -9.438 12.663 -1.700 1.00 67.19 140 TRP A CA 1
ATOM 1098 C C . TRP A 1 140 ? -9.284 13.945 -0.895 1.00 67.19 140 TRP A C 1
ATOM 1100 O O . TRP A 1 140 ? -8.961 13.828 0.310 1.00 67.19 140 TRP A O 1
#

Mean predicted aligned error: 12.4 Å

Solvent-accessible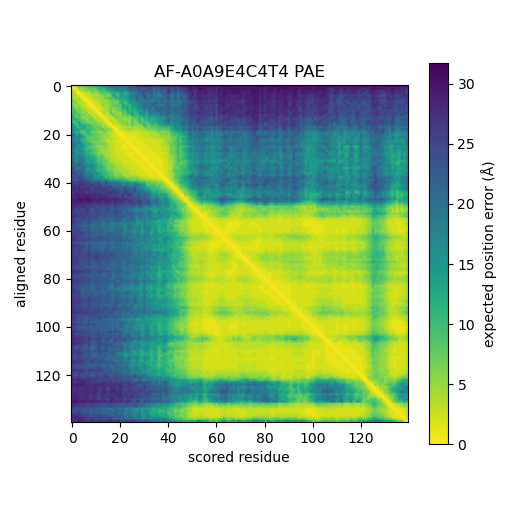 surface area (backbone atoms only — not comparable to full-atom values): 7944 Å² total; per-residue (Å²): 118,72,65,64,54,54,50,51,55,52,54,53,50,52,54,51,51,54,52,50,52,51,48,50,51,51,51,50,51,53,50,53,50,51,52,49,48,62,72,66,51,66,80,85,56,56,77,58,94,68,78,81,51,91,76,33,48,28,33,33,28,27,75,93,45,49,17,38,24,82,75,68,79,55,75,79,43,74,60,54,92,70,42,63,61,54,54,55,58,56,37,62,83,33,47,90,34,32,39,38,41,27,45,76,40,57,60,65,69,60,53,51,51,51,51,53,51,46,48,65,58,34,52,48,34,99,82,73,46,78,37,64,36,50,55,32,65,44,85,113

pLDDT: mean 80.69, std 13.63, range [50.19, 95.88]